Protein AF-A0A7K2X492-F1 (afdb_monomer_lite)

Structure (mmCIF, N/CA/C/O backbone):
data_AF-A0A7K2X492-F1
#
_entry.id   AF-A0A7K2X492-F1
#
loop_
_atom_site.group_PDB
_atom_site.id
_atom_site.type_symbol
_atom_site.label_atom_id
_atom_site.label_alt_id
_atom_site.label_comp_id
_atom_site.label_asym_id
_atom_site.label_entity_id
_atom_site.label_seq_id
_atom_site.pdbx_PDB_ins_code
_atom_site.Cartn_x
_atom_site.Cartn_y
_atom_site.Cartn_z
_atom_site.occupancy
_atom_site.B_iso_or_equiv
_atom_site.auth_seq_id
_atom_site.auth_comp_id
_atom_site.auth_asym_id
_atom_site.auth_atom_id
_atom_site.pdbx_PDB_model_num
ATOM 1 N N . PRO A 1 1 ? 5.515 -11.497 -2.476 1.00 74.94 1 PRO A N 1
ATOM 2 C CA . PRO A 1 1 ? 5.124 -11.432 -3.911 1.00 74.94 1 PRO A CA 1
ATOM 3 C C . PRO A 1 1 ? 5.851 -10.260 -4.588 1.00 74.94 1 PRO A C 1
ATOM 5 O O . PRO A 1 1 ? 6.199 -9.315 -3.887 1.00 74.94 1 PRO A O 1
ATOM 8 N N . ALA A 1 2 ? 6.079 -10.292 -5.908 1.00 86.00 2 ALA A N 1
ATOM 9 C CA . ALA A 1 2 ? 6.622 -9.131 -6.623 1.00 86.00 2 ALA A CA 1
ATOM 10 C C . ALA A 1 2 ? 5.667 -7.926 -6.519 1.00 86.00 2 ALA A C 1
ATOM 12 O O . ALA A 1 2 ? 4.449 -8.114 -6.538 1.00 86.00 2 ALA A O 1
ATOM 13 N N . GLY A 1 3 ? 6.211 -6.708 -6.438 1.00 89.44 3 GLY A N 1
ATOM 14 C CA . GLY A 1 3 ? 5.438 -5.474 -6.219 1.00 89.44 3 GLY A CA 1
ATOM 15 C C . GLY A 1 3 ? 5.421 -4.985 -4.766 1.00 89.44 3 GLY A C 1
ATOM 16 O O . GLY A 1 3 ? 4.680 -4.066 -4.449 1.00 89.44 3 GLY A O 1
ATOM 17 N N . VAL A 1 4 ? 6.224 -5.574 -3.880 1.00 93.06 4 VAL A N 1
ATOM 18 C CA . VAL A 1 4 ? 6.455 -5.074 -2.517 1.00 93.06 4 VAL A CA 1
ATOM 19 C C . VAL A 1 4 ? 7.766 -4.298 -2.523 1.00 93.06 4 VAL A C 1
ATOM 21 O O . VAL A 1 4 ? 8.779 -4.846 -2.948 1.00 93.06 4 VAL A O 1
ATOM 24 N N . LEU A 1 5 ? 7.738 -3.037 -2.098 1.00 93.06 5 LEU A N 1
ATOM 25 C CA . LEU A 1 5 ? 8.900 -2.149 -2.084 1.00 93.06 5 LEU A CA 1
ATOM 26 C C . LEU A 1 5 ? 8.998 -1.432 -0.740 1.00 93.06 5 LEU A C 1
ATOM 28 O O . LEU A 1 5 ? 7.993 -1.045 -0.152 1.00 93.06 5 LEU A O 1
ATOM 32 N N . THR A 1 6 ? 10.208 -1.163 -0.282 1.00 93.44 6 THR A N 1
ATOM 33 C CA . THR A 1 6 ? 10.461 -0.105 0.700 1.00 93.44 6 THR A CA 1
ATOM 34 C C . THR A 1 6 ? 10.440 1.266 0.020 1.00 93.44 6 THR A C 1
ATOM 36 O O . THR A 1 6 ? 10.553 1.387 -1.205 1.00 93.44 6 THR A O 1
ATOM 39 N N . THR A 1 7 ? 10.354 2.341 0.807 1.00 93.00 7 THR A N 1
ATOM 40 C CA . THR A 1 7 ? 10.438 3.712 0.259 1.00 93.00 7 THR A CA 1
ATOM 41 C C . THR A 1 7 ? 11.749 3.954 -0.503 1.00 93.00 7 THR A C 1
ATOM 43 O O . THR A 1 7 ? 11.733 4.571 -1.567 1.00 93.00 7 THR A O 1
ATOM 46 N N . GLY A 1 8 ? 12.876 3.435 -0.005 1.00 91.94 8 GLY A N 1
ATOM 47 C CA . GLY A 1 8 ? 14.178 3.582 -0.662 1.00 91.94 8 GLY A CA 1
ATOM 48 C C . GLY A 1 8 ? 14.310 2.757 -1.947 1.00 91.94 8 GLY A C 1
ATOM 49 O O . GLY A 1 8 ? 14.921 3.209 -2.913 1.00 91.94 8 GLY A O 1
ATOM 50 N N . GLU A 1 9 ? 13.724 1.559 -2.005 1.00 92.12 9 GLU A N 1
ATOM 51 C CA . GLU A 1 9 ? 13.647 0.781 -3.251 1.00 92.12 9 GLU A CA 1
ATOM 52 C C . GLU A 1 9 ? 12.786 1.483 -4.292 1.00 92.12 9 GLU A C 1
ATOM 54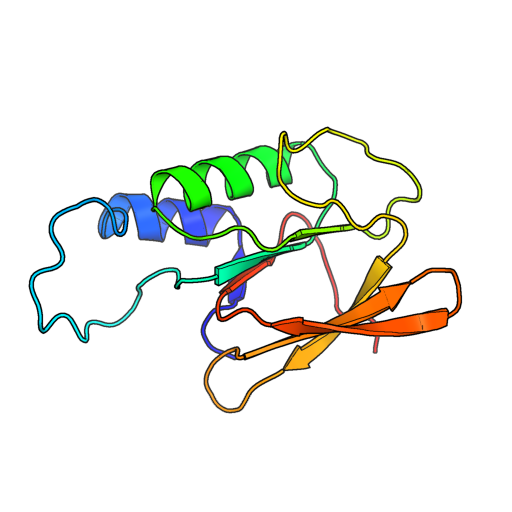 O O . GLU A 1 9 ? 13.238 1.656 -5.418 1.00 92.12 9 GLU A O 1
ATOM 59 N N . LEU A 1 10 ? 11.611 1.986 -3.900 1.00 93.12 10 LEU A N 1
ATOM 60 C CA . LEU A 1 10 ? 10.760 2.793 -4.771 1.00 93.12 10 LEU A CA 1
ATOM 61 C C . LEU A 1 10 ? 11.536 3.964 -5.391 1.00 93.12 10 LEU A C 1
ATOM 63 O O . LEU A 1 10 ? 11.473 4.168 -6.602 1.00 93.12 10 LEU A O 1
ATOM 67 N N . GLN A 1 11 ? 12.252 4.736 -4.571 1.00 92.56 11 GLN A N 1
ATOM 68 C CA . GLN A 1 11 ? 13.028 5.884 -5.042 1.00 92.56 11 GLN A CA 1
ATOM 69 C C . GLN A 1 11 ? 14.115 5.455 -6.027 1.00 92.56 11 GLN A C 1
ATOM 71 O O . GLN A 1 11 ? 14.140 5.966 -7.144 1.00 92.56 11 GLN A O 1
ATOM 76 N N . ARG A 1 12 ? 14.922 4.443 -5.681 1.00 91.31 12 ARG A N 1
ATOM 77 C CA . ARG A 1 12 ? 15.966 3.911 -6.573 1.00 91.31 12 ARG A CA 1
ATOM 78 C C . ARG A 1 12 ? 15.400 3.393 -7.896 1.00 91.31 12 ARG A C 1
ATOM 80 O O . ARG A 1 12 ? 16.007 3.617 -8.941 1.00 91.31 12 ARG A O 1
ATOM 87 N N . THR A 1 13 ? 14.253 2.715 -7.878 1.00 87.81 13 THR A N 1
ATOM 88 C CA . THR A 1 13 ? 13.589 2.228 -9.096 1.00 87.81 13 THR A CA 1
ATOM 89 C C . THR A 1 13 ? 13.124 3.395 -9.969 1.00 87.81 13 THR A C 1
ATOM 91 O O . THR A 1 13 ? 13.404 3.407 -11.165 1.00 87.81 13 THR A O 1
ATOM 94 N N . VAL A 1 14 ? 12.465 4.407 -9.394 1.00 87.12 14 VAL A N 1
ATOM 95 C CA . VAL A 1 14 ? 11.986 5.581 -10.151 1.00 87.12 14 VAL A CA 1
ATOM 96 C C . VAL A 1 14 ? 13.141 6.424 -10.689 1.00 87.12 14 VAL A C 1
ATOM 98 O O . VAL A 1 14 ? 13.061 6.909 -11.813 1.00 87.12 14 VAL A O 1
ATOM 101 N N . GLU A 1 15 ? 14.221 6.583 -9.929 1.00 86.69 15 GLU A N 1
ATOM 102 C CA . GLU A 1 15 ? 15.425 7.292 -10.374 1.00 86.69 15 GLU A CA 1
ATOM 103 C C . GLU A 1 15 ? 16.098 6.592 -11.559 1.00 86.69 15 GLU A C 1
ATOM 105 O O . GLU A 1 15 ? 16.516 7.253 -12.507 1.00 86.69 15 GLU A O 1
ATOM 110 N N . ARG A 1 16 ? 16.182 5.255 -11.532 1.00 83.06 16 ARG A N 1
ATOM 111 C CA . ARG A 1 16 ? 16.848 4.470 -12.584 1.00 83.06 16 ARG A CA 1
ATOM 112 C C . ARG A 1 16 ? 16.015 4.313 -13.848 1.00 83.06 16 ARG A C 1
ATOM 114 O O . ARG A 1 16 ? 16.561 4.381 -14.944 1.00 83.06 16 ARG A O 1
ATOM 121 N N . PHE A 1 17 ? 14.717 4.065 -13.703 1.00 75.38 17 PHE A N 1
ATOM 122 C CA . PHE A 1 17 ? 13.853 3.663 -14.819 1.00 75.38 17 PHE A CA 1
ATOM 123 C C . PHE A 1 17 ? 12.829 4.732 -15.214 1.00 75.38 17 PHE A C 1
ATOM 125 O O . PHE A 1 17 ? 12.128 4.586 -16.215 1.00 75.38 17 PHE A O 1
ATOM 132 N N . GLY A 1 18 ? 12.758 5.827 -14.458 1.00 69.12 18 GLY A N 1
ATOM 133 C CA . GLY A 1 18 ? 11.789 6.889 -14.661 1.00 69.12 18 GLY A CA 1
ATOM 134 C C . GLY A 1 18 ? 10.376 6.521 -14.205 1.00 69.12 18 GLY A C 1
ATOM 135 O O . GLY A 1 18 ? 10.072 5.429 -13.723 1.00 69.12 18 GLY A O 1
ATOM 136 N N . GLY A 1 19 ? 9.478 7.492 -14.353 1.00 63.22 19 GLY A N 1
ATOM 137 C CA . GLY A 1 19 ? 8.046 7.304 -14.157 1.00 63.22 19 GLY A CA 1
ATOM 138 C C . GLY A 1 19 ? 7.333 6.840 -15.422 1.00 63.22 19 GLY A C 1
ATOM 139 O O . GLY A 1 19 ? 7.813 7.032 -16.535 1.00 63.22 19 GLY A O 1
ATOM 140 N N . ARG A 1 20 ? 6.087 6.387 -15.273 1.00 62.12 20 ARG A N 1
ATOM 141 C CA . ARG A 1 20 ? 5.151 6.108 -16.376 1.00 62.12 20 ARG A CA 1
ATOM 142 C C . ARG A 1 20 ? 4.914 7.321 -17.297 1.00 62.12 20 ARG A C 1
ATOM 144 O O . ARG A 1 20 ? 4.439 7.159 -18.416 1.00 62.12 20 ARG A O 1
ATOM 151 N N . LYS A 1 21 ? 5.228 8.536 -16.824 1.00 51.91 21 LYS A N 1
ATOM 152 C CA . LYS A 1 21 ? 5.166 9.793 -17.590 1.00 51.91 21 LYS A CA 1
ATOM 153 C C . LYS A 1 21 ? 6.353 10.004 -18.545 1.00 51.91 21 LYS A C 1
ATOM 155 O O . LYS A 1 21 ? 6.260 10.862 -19.417 1.00 51.91 21 LYS A O 1
ATOM 160 N N . GLY A 1 22 ? 7.437 9.234 -18.428 1.00 45.75 22 GLY A N 1
ATOM 161 C CA . GLY A 1 22 ? 8.499 9.181 -19.434 1.00 45.75 22 GLY A CA 1
ATOM 162 C C . GLY A 1 22 ? 8.141 8.141 -20.492 1.00 45.75 22 GLY A C 1
ATOM 163 O O . GLY A 1 22 ? 7.986 6.978 -20.147 1.00 45.75 22 GLY A O 1
ATOM 164 N N . ARG A 1 23 ? 7.944 8.573 -21.748 1.00 44.34 23 ARG A N 1
ATOM 165 C CA . ARG A 1 23 ? 7.634 7.775 -22.959 1.00 44.34 23 ARG 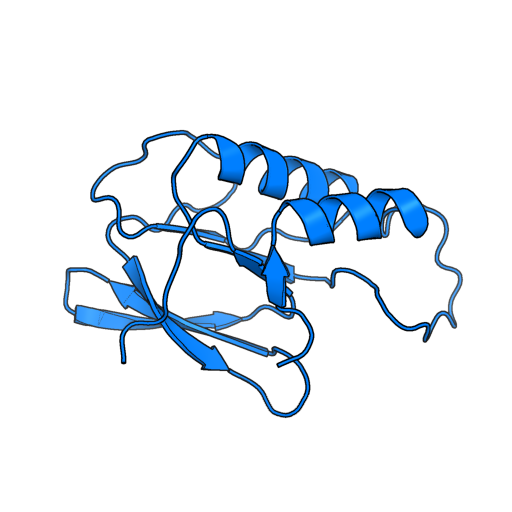A CA 1
ATOM 166 C C . ARG A 1 23 ? 7.836 6.250 -22.815 1.00 44.34 23 ARG A C 1
ATOM 168 O O . ARG A 1 23 ? 8.841 5.710 -23.263 1.00 44.34 23 ARG A O 1
ATOM 175 N N . ALA A 1 24 ? 6.839 5.539 -22.293 1.00 47.03 24 ALA A N 1
ATOM 176 C CA . ALA A 1 24 ? 6.732 4.101 -22.500 1.00 47.03 24 ALA A CA 1
ATOM 177 C C . ALA A 1 24 ? 5.975 3.896 -23.817 1.00 47.03 24 ALA A C 1
ATOM 179 O O . ALA A 1 24 ? 4.747 3.973 -23.861 1.00 47.03 24 ALA A O 1
ATOM 180 N N . GLY A 1 25 ? 6.718 3.709 -24.910 1.00 44.00 25 GLY A N 1
ATOM 181 C CA . GLY A 1 25 ? 6.140 3.227 -26.163 1.00 44.00 25 GLY A CA 1
ATOM 182 C C . GLY A 1 25 ? 5.465 1.860 -25.959 1.00 44.00 25 GLY A C 1
ATOM 183 O O . GLY A 1 25 ? 5.838 1.124 -25.036 1.00 44.00 25 GLY A O 1
ATOM 184 N N . PRO A 1 26 ? 4.468 1.504 -26.786 1.00 39.31 26 PRO A N 1
ATOM 185 C CA . PRO A 1 26 ? 3.802 0.208 -26.696 1.00 39.31 26 PRO A CA 1
ATOM 186 C C . PRO A 1 26 ? 4.842 -0.907 -26.884 1.00 39.31 26 PRO A C 1
ATOM 188 O O . PRO A 1 26 ? 5.499 -0.964 -27.917 1.00 39.31 26 PRO A O 1
ATOM 191 N N . GLY A 1 27 ? 5.032 -1.757 -25.867 1.00 44.91 27 GLY A N 1
ATOM 192 C CA . GLY A 1 27 ? 5.935 -2.917 -25.945 1.00 44.91 27 GLY A CA 1
ATOM 193 C C . GLY A 1 27 ? 6.962 -3.081 -24.820 1.00 44.91 27 GLY A C 1
ATOM 194 O O . GLY A 1 27 ? 7.662 -4.087 -24.810 1.00 44.91 27 GLY A O 1
ATOM 195 N N . HIS A 1 28 ? 7.057 -2.167 -23.846 1.00 43.09 28 HIS A N 1
ATOM 196 C CA . HIS A 1 28 ? 7.964 -2.369 -22.705 1.00 43.09 28 HIS A CA 1
ATOM 197 C C . HIS A 1 28 ? 7.397 -3.384 -21.699 1.00 43.09 28 HIS A C 1
ATOM 199 O O . HIS A 1 28 ? 6.665 -3.038 -20.772 1.00 43.09 28 HIS A O 1
ATOM 205 N N . VAL A 1 29 ? 7.773 -4.650 -21.888 1.00 42.47 29 VAL A N 1
ATOM 206 C CA . VAL A 1 29 ? 7.716 -5.721 -20.883 1.00 42.47 29 VAL A CA 1
ATOM 207 C C . VAL A 1 29 ? 9.144 -5.923 -20.368 1.00 42.47 29 VAL A C 1
ATOM 209 O O . VAL A 1 29 ? 9.815 -6.894 -20.695 1.00 42.47 29 VAL A O 1
ATOM 212 N N . GLY A 1 30 ? 9.649 -4.928 -19.639 1.00 40.91 30 GLY A N 1
ATOM 213 C CA . GLY A 1 30 ? 10.915 -5.017 -18.910 1.00 40.91 30 GLY A CA 1
ATOM 214 C C . GLY A 1 30 ? 10.663 -5.312 -17.428 1.00 40.91 30 GLY A C 1
ATOM 215 O O . GLY A 1 30 ? 9.577 -4.993 -16.926 1.00 40.91 30 GLY A O 1
ATOM 216 N N . PRO A 1 31 ? 11.626 -5.915 -16.712 1.00 44.75 31 PRO A N 1
ATOM 217 C CA . PRO A 1 31 ? 11.527 -6.068 -15.270 1.00 44.75 31 PRO A CA 1
ATOM 218 C C . PRO A 1 31 ? 11.564 -4.675 -14.614 1.00 44.75 31 PRO A C 1
ATOM 220 O O . PRO A 1 31 ? 12.340 -3.817 -15.016 1.00 44.75 31 PRO A O 1
ATOM 223 N N . GLU A 1 32 ? 10.713 -4.475 -13.604 1.00 55.84 32 GLU A N 1
ATOM 224 C CA . GLU A 1 32 ? 10.735 -3.345 -12.652 1.00 55.84 32 GLU A CA 1
ATOM 225 C C . GLU A 1 32 ? 10.064 -2.018 -13.055 1.00 55.84 32 GLU A C 1
ATOM 227 O O . GLU A 1 32 ? 10.571 -0.929 -12.797 1.00 55.84 32 GLU A O 1
ATOM 232 N N . TYR A 1 33 ? 8.820 -2.079 -13.540 1.00 68.44 33 TYR A N 1
ATOM 233 C CA . TYR A 1 33 ? 7.895 -0.964 -13.299 1.00 68.44 33 TYR A CA 1
ATOM 234 C C . TYR A 1 33 ? 7.314 -1.062 -11.887 1.00 68.44 33 TYR A C 1
ATOM 236 O O . TYR A 1 33 ? 6.760 -2.100 -11.520 1.00 68.44 33 TYR A O 1
ATOM 244 N N . VAL A 1 34 ? 7.374 0.049 -11.140 1.00 81.12 34 VAL A N 1
ATOM 245 C CA . VAL A 1 34 ? 6.796 0.207 -9.791 1.00 81.12 34 VAL A CA 1
ATOM 246 C C . VAL A 1 34 ? 5.376 -0.359 -9.715 1.00 81.12 34 VAL A C 1
ATOM 248 O O . VAL A 1 34 ? 5.056 -1.029 -8.745 1.00 81.12 34 VAL A O 1
ATOM 251 N N . GLY A 1 35 ? 4.561 -0.163 -10.756 1.00 86.88 35 GLY A N 1
ATOM 252 C CA . GLY A 1 35 ? 3.214 -0.716 -10.920 1.00 86.88 35 GLY A CA 1
ATOM 253 C C . GLY A 1 35 ? 2.268 0.312 -11.533 1.00 86.88 35 GLY A C 1
ATOM 254 O O . GLY A 1 35 ? 2.710 1.289 -12.144 1.00 86.88 35 GLY A O 1
ATOM 255 N N . ARG A 1 36 ? 0.958 0.086 -11.419 1.00 90.44 36 ARG A N 1
ATOM 256 C CA . ARG A 1 36 ? -0.081 1.041 -11.847 1.00 90.44 36 ARG A CA 1
ATOM 257 C C . ARG A 1 36 ? -0.848 1.625 -10.673 1.00 90.44 36 ARG A C 1
ATOM 259 O O . ARG A 1 36 ? -1.245 2.785 -10.747 1.00 90.44 36 ARG A O 1
ATOM 266 N N . 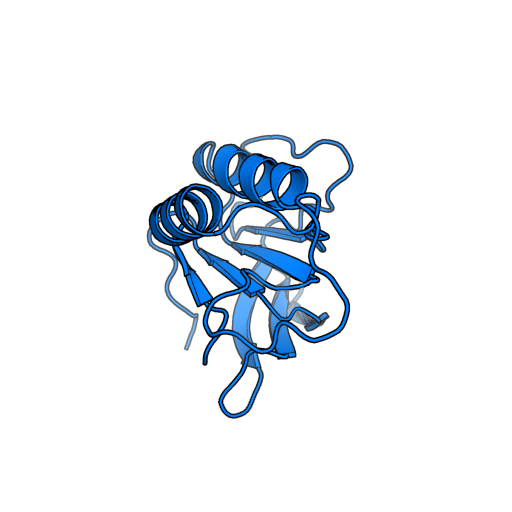ARG A 1 37 ? -1.048 0.828 -9.624 1.00 94.69 37 ARG A N 1
ATOM 267 C CA . ARG A 1 37 ? -1.872 1.165 -8.471 1.00 94.69 37 ARG A CA 1
ATOM 268 C C . ARG A 1 37 ? -1.191 0.679 -7.203 1.00 94.69 37 ARG A C 1
ATOM 270 O O . ARG A 1 37 ? -1.004 -0.521 -7.025 1.00 94.69 37 ARG A O 1
ATOM 277 N N . ALA A 1 38 ? -0.863 1.613 -6.324 1.00 96.44 38 ALA A N 1
ATOM 278 C CA . ALA A 1 38 ? -0.099 1.380 -5.116 1.00 96.44 38 ALA A CA 1
ATOM 279 C C . ALA A 1 38 ? -0.917 1.645 -3.854 1.00 96.44 38 ALA A C 1
ATOM 281 O O . ALA A 1 38 ? -1.742 2.559 -3.812 1.00 96.44 38 ALA A O 1
ATOM 282 N N . VAL A 1 39 ? -0.627 0.883 -2.806 1.00 97.38 39 VAL A N 1
ATOM 283 C CA . VAL A 1 39 ? -0.977 1.232 -1.426 1.00 97.38 39 VAL A CA 1
ATOM 284 C C . VAL A 1 39 ? 0.310 1.521 -0.663 1.00 97.38 39 VAL A C 1
ATOM 286 O O . VAL A 1 39 ? 1.310 0.834 -0.857 1.00 97.38 39 VAL A O 1
ATOM 289 N N . VAL A 1 40 ? 0.297 2.541 0.187 1.00 96.06 40 VAL A N 1
ATOM 290 C CA . VAL A 1 40 ? 1.409 2.838 1.100 1.00 96.06 40 VAL A CA 1
ATOM 291 C C . VAL A 1 40 ? 1.020 2.381 2.501 1.00 96.06 40 VAL A C 1
ATOM 293 O O . VAL A 1 40 ? -0.093 2.664 2.937 1.00 96.06 40 VAL A O 1
ATOM 296 N N . VAL A 1 4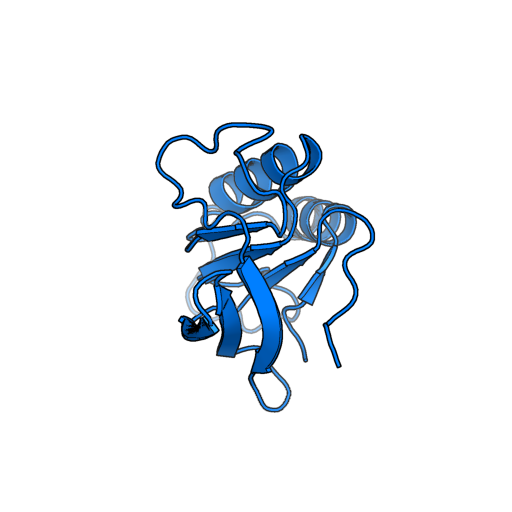1 ? 1.908 1.674 3.193 1.00 95.06 41 VAL A N 1
ATOM 297 C CA . VAL A 1 41 ? 1.695 1.182 4.560 1.00 95.06 41 VAL A CA 1
ATOM 298 C C . VAL A 1 41 ? 2.650 1.911 5.499 1.00 95.06 41 VAL A C 1
ATOM 300 O O . VAL A 1 41 ? 3.862 1.848 5.310 1.00 95.06 41 VAL A O 1
ATOM 303 N N . GLY A 1 42 ? 2.081 2.601 6.483 1.00 89.69 42 GLY A N 1
ATOM 304 C CA . GLY A 1 42 ? 2.754 3.474 7.443 1.00 89.69 42 GLY A CA 1
ATOM 305 C C . GLY A 1 42 ? 2.147 4.881 7.449 1.00 89.69 42 GLY A C 1
ATOM 306 O O . GLY A 1 42 ? 1.600 5.355 6.451 1.00 89.69 42 GLY A O 1
ATOM 307 N N . GLY A 1 43 ? 2.169 5.528 8.614 1.00 77.25 43 GLY A N 1
ATOM 308 C CA . GLY A 1 43 ? 1.505 6.819 8.864 1.00 77.25 43 GLY A CA 1
ATOM 309 C C . GLY A 1 43 ? 2.466 7.977 9.132 1.00 77.25 43 GLY A C 1
ATOM 310 O O . GLY A 1 43 ? 2.040 9.122 9.277 1.00 77.25 43 GLY A O 1
ATOM 311 N N . GLU A 1 44 ? 3.758 7.686 9.201 1.00 83.69 44 GLU A N 1
ATOM 312 C CA . GLU A 1 44 ? 4.842 8.590 9.548 1.00 83.69 44 GLU A CA 1
ATOM 313 C C . GLU A 1 44 ? 5.158 9.571 8.403 1.00 83.69 44 GLU A C 1
ATOM 315 O O . GLU A 1 44 ? 4.804 9.330 7.243 1.00 83.69 44 GLU A O 1
ATOM 320 N N . PRO A 1 45 ? 5.900 10.667 8.661 1.00 84.56 45 PRO A N 1
ATOM 321 C CA . PRO A 1 45 ? 6.273 11.631 7.622 1.00 84.56 45 PRO A CA 1
ATOM 322 C C . PRO A 1 45 ? 6.965 11.019 6.391 1.00 84.56 45 PRO A C 1
ATOM 324 O O . PRO A 1 45 ? 6.840 11.556 5.287 1.00 84.56 45 PRO A O 1
ATOM 327 N N . VAL A 1 46 ? 7.657 9.884 6.549 1.00 85.56 46 VAL A N 1
ATOM 328 C CA . VAL A 1 46 ? 8.302 9.152 5.445 1.00 85.56 46 VAL A CA 1
ATOM 329 C C . VAL A 1 46 ? 7.296 8.630 4.411 1.00 85.56 46 VAL A C 1
ATOM 331 O O . VAL A 1 46 ? 7.591 8.664 3.213 1.00 85.56 46 VAL A O 1
ATOM 334 N N . ALA A 1 47 ? 6.072 8.274 4.816 1.00 90.31 47 ALA A N 1
ATOM 335 C CA . ALA A 1 47 ? 5.014 7.856 3.897 1.00 90.31 47 ALA A CA 1
ATOM 336 C C . ALA A 1 47 ? 4.678 8.957 2.880 1.00 90.31 47 ALA A C 1
ATOM 338 O O . ALA A 1 47 ? 4.367 8.676 1.720 1.00 90.31 47 ALA A O 1
ATOM 339 N N . ARG A 1 48 ? 4.829 10.236 3.257 1.00 91.44 48 ARG A N 1
ATOM 340 C CA . ARG A 1 48 ? 4.609 11.364 2.339 1.00 91.44 48 ARG A CA 1
ATOM 341 C C . ARG A 1 48 ? 5.625 11.361 1.196 1.00 91.44 48 ARG A C 1
ATOM 343 O O . ARG A 1 48 ? 5.271 11.690 0.065 1.00 91.44 48 ARG A O 1
ATOM 350 N N . SER A 1 49 ? 6.872 10.976 1.469 1.00 92.06 49 SER A N 1
ATOM 351 C CA . SER A 1 49 ? 7.900 10.836 0.434 1.00 92.06 49 SER A CA 1
ATOM 352 C C . SER A 1 49 ? 7.547 9.722 -0.548 1.00 92.06 49 SER A C 1
ATOM 354 O O . SER A 1 49 ? 7.594 9.962 -1.752 1.00 92.06 49 SER A O 1
ATOM 356 N N . ALA A 1 50 ? 7.094 8.563 -0.060 1.00 94.00 50 ALA A N 1
ATOM 357 C CA . ALA A 1 50 ? 6.627 7.474 -0.918 1.00 94.00 50 ALA A CA 1
ATOM 358 C C . ALA A 1 50 ? 5.452 7.903 -1.816 1.00 94.00 50 ALA A C 1
ATOM 360 O O . ALA A 1 50 ? 5.494 7.697 -3.030 1.00 94.00 50 ALA A O 1
ATOM 361 N N . VAL A 1 51 ? 4.439 8.573 -1.251 1.00 94.69 51 VAL A N 1
ATOM 362 C CA . VAL A 1 51 ? 3.283 9.084 -2.011 1.00 94.69 51 VAL A CA 1
ATOM 363 C C . VAL A 1 51 ? 3.719 10.050 -3.114 1.00 94.69 51 VAL A C 1
ATOM 365 O O . VAL A 1 51 ? 3.283 9.907 -4.259 1.00 94.69 51 VAL A O 1
ATOM 368 N N . ARG A 1 52 ? 4.605 11.009 -2.812 1.00 93.44 52 ARG A N 1
ATOM 369 C CA . ARG A 1 52 ? 5.121 11.948 -3.822 1.00 93.44 52 ARG A CA 1
ATOM 370 C C . ARG A 1 52 ? 5.876 11.227 -4.934 1.00 93.44 52 ARG A C 1
ATOM 372 O O . ARG A 1 52 ? 5.637 11.519 -6.103 1.00 93.44 52 ARG A O 1
ATOM 379 N N . THR A 1 53 ? 6.741 10.275 -4.589 1.00 93.12 53 THR A N 1
ATOM 380 C CA . THR A 1 53 ? 7.508 9.503 -5.574 1.00 93.12 53 THR A CA 1
ATOM 381 C C . THR A 1 53 ? 6.588 8.681 -6.482 1.00 93.12 53 THR A C 1
ATOM 383 O O . THR A 1 53 ? 6.744 8.725 -7.701 1.00 93.12 53 THR A O 1
ATOM 386 N N . LEU A 1 54 ? 5.565 8.017 -5.932 1.00 93.56 54 LEU A N 1
ATOM 387 C CA . LEU A 1 54 ? 4.555 7.287 -6.711 1.00 93.56 54 LEU A CA 1
ATOM 388 C C . LEU A 1 54 ? 3.792 8.205 -7.677 1.00 93.56 54 LEU A C 1
ATOM 390 O O . LEU A 1 54 ? 3.651 7.891 -8.860 1.00 93.56 54 LEU A O 1
ATOM 394 N N . ARG A 1 55 ? 3.335 9.369 -7.201 1.00 91.88 55 ARG A N 1
ATOM 395 C CA . ARG A 1 55 ? 2.611 10.348 -8.029 1.00 91.88 55 ARG A CA 1
ATOM 396 C C . ARG A 1 55 ? 3.488 10.934 -9.134 1.00 91.88 55 ARG A C 1
ATOM 398 O O . ARG A 1 55 ? 3.028 11.046 -10.273 1.00 91.88 55 ARG A O 1
ATOM 405 N N . ALA A 1 56 ? 4.744 11.259 -8.830 1.00 89.44 56 ALA A N 1
ATOM 406 C CA . ALA A 1 56 ? 5.727 11.687 -9.825 1.00 89.44 56 ALA A CA 1
ATOM 407 C C . ALA A 1 56 ? 5.965 10.592 -10.878 1.00 89.44 56 ALA A C 1
ATOM 409 O O . ALA A 1 56 ? 6.040 10.880 -12.073 1.00 89.44 56 ALA A O 1
ATOM 410 N N . ALA A 1 57 ? 5.959 9.326 -10.449 1.00 87.69 57 ALA A N 1
ATOM 411 C CA . ALA A 1 57 ? 6.046 8.167 -11.324 1.00 87.69 57 ALA A CA 1
ATOM 412 C C . ALA A 1 57 ? 4.750 7.854 -12.102 1.00 87.69 57 ALA A C 1
ATOM 414 O O . ALA A 1 57 ? 4.738 6.933 -12.916 1.00 87.69 57 ALA A O 1
ATOM 415 N N . GLY A 1 58 ? 3.663 8.608 -11.905 1.00 88.44 58 GLY A N 1
ATOM 416 C CA . GLY A 1 58 ? 2.381 8.379 -12.579 1.00 88.44 58 GLY A CA 1
ATOM 417 C C . GLY A 1 58 ? 1.629 7.139 -12.087 1.00 88.44 58 GLY A C 1
ATOM 418 O O . GLY A 1 58 ? 0.814 6.594 -12.830 1.00 88.44 58 GLY A O 1
ATOM 419 N N . VAL A 1 59 ? 1.915 6.687 -10.866 1.00 91.88 59 VAL A N 1
ATOM 420 C CA . VAL A 1 59 ? 1.225 5.576 -10.203 1.00 91.88 59 VAL A CA 1
ATOM 421 C C . VAL A 1 59 ? 0.020 6.120 -9.432 1.00 91.88 59 VAL A C 1
ATOM 423 O O . VAL A 1 59 ? 0.107 7.145 -8.749 1.00 91.88 59 VAL A O 1
ATOM 426 N N . GLU A 1 60 ? -1.124 5.446 -9.546 1.00 93.62 60 GLU A N 1
ATOM 427 C CA . GLU A 1 60 ? -2.297 5.734 -8.722 1.00 93.62 60 GLU A CA 1
ATOM 428 C C . GLU A 1 60 ? -2.006 5.311 -7.281 1.00 93.62 60 GLU A C 1
ATOM 430 O O . GLU A 1 60 ? -1.671 4.157 -7.033 1.00 93.62 60 GLU A O 1
ATOM 435 N N . VAL A 1 61 ? -2.161 6.217 -6.317 1.00 96.06 61 VAL A N 1
ATOM 436 C CA . VAL A 1 61 ? -2.104 5.852 -4.897 1.00 96.06 61 VAL A CA 1
ATOM 437 C C . VAL A 1 61 ? -3.530 5.605 -4.424 1.00 96.06 61 VAL A C 1
ATOM 439 O O . VAL A 1 61 ? -4.302 6.552 -4.285 1.00 96.06 61 VAL A O 1
ATOM 442 N N . ALA A 1 62 ? -3.874 4.334 -4.227 1.00 97.06 62 ALA A N 1
ATOM 443 C CA . ALA A 1 62 ? -5.216 3.893 -3.859 1.00 97.06 62 ALA A CA 1
ATOM 444 C C . ALA A 1 62 ? -5.570 4.270 -2.416 1.00 97.06 62 ALA A C 1
ATOM 446 O O . ALA A 1 62 ? -6.701 4.667 -2.147 1.00 97.06 62 ALA A O 1
ATOM 447 N N . ALA A 1 63 ? -4.605 4.133 -1.504 1.00 96.75 63 ALA A N 1
ATOM 448 C CA . ALA A 1 63 ? -4.728 4.526 -0.108 1.00 96.75 63 ALA A CA 1
ATOM 449 C C . ALA A 1 63 ? -3.349 4.610 0.562 1.00 96.75 63 ALA A C 1
ATOM 451 O O . ALA A 1 63 ? -2.383 3.981 0.115 1.00 96.75 63 ALA A O 1
ATOM 452 N N . VAL A 1 64 ? -3.297 5.337 1.673 1.00 95.62 64 VAL A N 1
ATOM 453 C CA . VAL A 1 64 ? -2.318 5.134 2.740 1.00 95.62 64 VAL A CA 1
ATOM 454 C C . VAL A 1 64 ? -3.014 4.386 3.875 1.00 95.62 64 VAL A C 1
ATOM 456 O O . VAL A 1 64 ? -4.136 4.729 4.243 1.00 95.62 64 VAL A O 1
ATOM 459 N N . VAL A 1 65 ? -2.372 3.357 4.414 1.00 95.06 65 VAL A N 1
ATOM 460 C CA . VAL A 1 65 ? -2.880 2.525 5.509 1.00 95.06 65 VAL A CA 1
ATOM 461 C C . VAL A 1 65 ? -1.950 2.675 6.698 1.00 95.06 65 VAL A C 1
ATOM 463 O O . VAL A 1 65 ? -0.735 2.579 6.549 1.00 95.06 65 VAL A O 1
ATOM 466 N N . THR A 1 66 ? -2.503 2.913 7.879 1.00 92.62 66 THR A N 1
ATOM 467 C CA . THR A 1 66 ? -1.722 3.012 9.109 1.00 92.62 66 THR A CA 1
ATOM 468 C C . THR A 1 66 ? -2.495 2.457 10.293 1.00 92.62 66 THR A C 1
ATOM 470 O O . THR A 1 66 ? -3.708 2.637 10.419 1.00 92.62 66 THR A O 1
ATOM 473 N N . GLU A 1 67 ? -1.768 1.825 11.205 1.00 91.44 67 GLU A N 1
ATOM 474 C CA . GLU A 1 67 ? -2.296 1.360 12.485 1.00 91.44 67 GLU A CA 1
ATOM 475 C C . GLU A 1 67 ? -2.486 2.510 13.478 1.00 91.44 67 GLU A C 1
ATOM 477 O O . GLU A 1 67 ? -3.240 2.383 14.445 1.00 91.44 67 GLU A O 1
ATOM 482 N N . LEU A 1 68 ? -1.866 3.668 13.212 1.00 89.81 68 LEU A N 1
ATOM 483 C CA . LEU A 1 68 ? -2.026 4.849 14.044 1.00 89.81 68 LEU A CA 1
ATOM 484 C C . LEU A 1 68 ? -3.509 5.233 14.134 1.00 89.81 68 LEU A C 1
ATOM 486 O O . LEU A 1 68 ? -4.205 5.280 13.114 1.00 89.81 68 LEU A O 1
ATOM 490 N N . PRO A 1 69 ? -4.018 5.545 15.337 1.00 88.06 69 PRO A N 1
ATOM 491 C CA . PRO A 1 69 ? -5.436 5.819 15.538 1.00 88.06 69 PRO A CA 1
ATOM 492 C C . PRO A 1 69 ? -5.898 7.142 14.907 1.00 88.06 69 PRO A C 1
ATOM 494 O O . PRO A 1 69 ? -7.102 7.325 14.710 1.00 88.06 69 PRO A O 1
ATOM 497 N N . PHE A 1 70 ? -4.962 8.039 14.588 1.00 84.69 70 PHE A N 1
ATOM 498 C CA . PHE A 1 70 ? -5.171 9.350 13.978 1.00 84.69 70 PHE A CA 1
ATOM 499 C C . PHE A 1 70 ? -4.066 9.649 12.947 1.00 84.69 70 PHE A C 1
ATOM 501 O O . PHE A 1 70 ? -2.973 9.086 13.041 1.00 84.69 70 PHE A O 1
ATOM 508 N N . PRO A 1 71 ? -4.321 10.528 11.958 1.00 80.00 71 PRO A N 1
ATOM 509 C CA . PRO A 1 71 ? -3.297 10.962 11.011 1.00 80.00 71 PRO A CA 1
ATOM 510 C C . PRO A 1 71 ? -2.144 11.666 11.732 1.00 80.00 71 PRO A C 1
ATOM 512 O O . PRO A 1 71 ? -2.335 12.742 12.291 1.00 80.00 71 PRO A O 1
ATOM 515 N N . ALA A 1 72 ? -0.928 11.122 11.651 1.00 77.62 72 ALA A N 1
ATOM 516 C CA . ALA A 1 72 ? 0.273 11.888 11.997 1.00 77.62 72 ALA A CA 1
ATOM 517 C C . ALA A 1 72 ? 0.616 12.922 10.907 1.00 77.62 72 ALA A C 1
ATOM 519 O O . ALA A 1 72 ? 1.328 13.897 11.146 1.00 77.62 72 ALA A O 1
ATOM 520 N N . THR A 1 73 ? 0.104 12.722 9.688 1.00 82.38 73 THR A N 1
ATOM 521 C CA . THR A 1 73 ? 0.295 13.620 8.553 1.00 82.38 73 THR A CA 1
ATOM 522 C C . THR A 1 73 ? -0.844 13.482 7.538 1.00 82.38 73 THR A C 1
ATOM 524 O O . THR A 1 73 ? -1.495 12.441 7.463 1.00 82.38 73 THR A O 1
ATOM 527 N N . GLY A 1 74 ? -1.100 14.533 6.754 1.00 83.19 74 GLY A N 1
ATOM 528 C CA . GLY A 1 74 ? -2.060 14.505 5.643 1.00 83.19 74 GLY A CA 1
ATOM 529 C C . GLY A 1 74 ? -1.429 14.081 4.311 1.00 83.19 74 GLY A C 1
ATOM 530 O O . GLY A 1 74 ? -0.237 14.320 4.085 1.0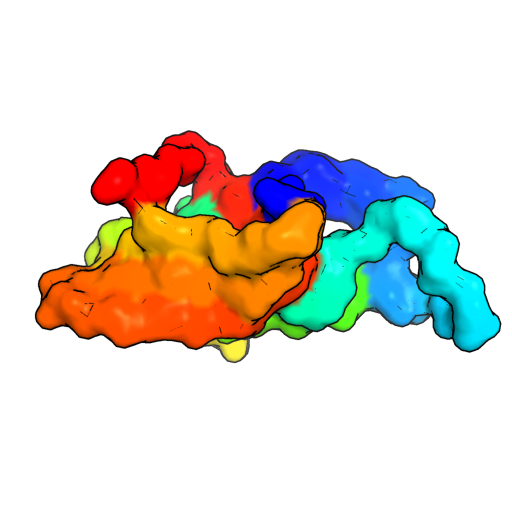0 83.19 74 GLY A O 1
ATOM 531 N N . PHE A 1 75 ? -2.253 13.512 3.421 1.00 86.81 75 PHE A N 1
ATOM 532 C CA . PHE A 1 75 ? -1.865 13.000 2.095 1.00 86.81 75 PHE A CA 1
ATOM 533 C C . PHE A 1 75 ? -2.684 13.604 0.938 1.00 86.81 75 PHE A C 1
ATOM 535 O O . PHE A 1 75 ? -2.965 12.932 -0.054 1.00 86.81 75 PHE A O 1
ATOM 542 N N . GLU A 1 76 ? -3.054 14.884 1.054 1.00 82.06 76 GLU A N 1
ATOM 543 C CA . GLU A 1 76 ? -3.881 15.599 0.068 1.00 82.06 76 GLU A CA 1
ATOM 544 C C . GLU A 1 76 ? -5.161 14.808 -0.279 1.00 82.06 76 GLU A C 1
ATOM 546 O O . GLU A 1 76 ? -5.952 14.507 0.610 1.00 82.06 76 GLU A O 1
ATOM 551 N N . ALA A 1 77 ? -5.360 14.457 -1.555 1.00 87.56 77 ALA A N 1
ATOM 552 C CA . ALA A 1 77 ? -6.517 13.720 -2.062 1.00 87.56 77 ALA A CA 1
ATOM 553 C C . ALA A 1 77 ? -6.381 12.184 -1.968 1.00 87.56 77 ALA A C 1
ATOM 555 O O . ALA A 1 77 ? -7.193 11.461 -2.547 1.00 87.56 77 ALA A O 1
ATOM 556 N N . VAL A 1 78 ? -5.339 11.658 -1.313 1.00 94.06 78 VAL A N 1
ATOM 557 C CA . VAL A 1 78 ? -5.173 10.209 -1.121 1.00 94.06 78 VAL A CA 1
ATOM 558 C C . VAL A 1 78 ? -5.961 9.761 0.115 1.00 94.06 78 VAL A C 1
ATOM 560 O O . VAL A 1 78 ? -5.742 10.314 1.194 1.00 94.06 78 VAL A O 1
ATOM 563 N N . PRO A 1 79 ? -6.835 8.741 -0.000 1.00 94.75 79 PRO A N 1
ATOM 564 C CA . PRO A 1 79 ? -7.523 8.170 1.153 1.00 94.75 79 PRO A CA 1
ATOM 565 C C . PRO A 1 79 ? -6.534 7.681 2.215 1.00 94.75 79 PRO A C 1
ATOM 567 O O . PRO A 1 79 ? -5.589 6.961 1.893 1.00 94.75 79 PRO A O 1
ATOM 570 N N . LEU A 1 80 ? -6.772 8.037 3.476 1.00 94.06 80 LEU A N 1
ATOM 571 C CA . LEU A 1 80 ? -5.999 7.557 4.619 1.00 94.06 80 LEU A CA 1
ATOM 572 C C . LEU A 1 80 ? -6.880 6.675 5.504 1.00 94.06 80 LEU A C 1
ATOM 574 O O . LEU A 1 80 ? -7.876 7.143 6.054 1.00 94.06 80 LEU A O 1
ATOM 578 N N . LEU A 1 81 ? -6.493 5.411 5.655 1.00 94.44 81 LEU A N 1
ATOM 579 C CA . LEU A 1 81 ? -7.152 4.439 6.519 1.00 94.44 81 LEU A CA 1
ATOM 580 C C . LEU A 1 81 ? -6.367 4.327 7.829 1.00 94.44 81 LEU A C 1
ATOM 58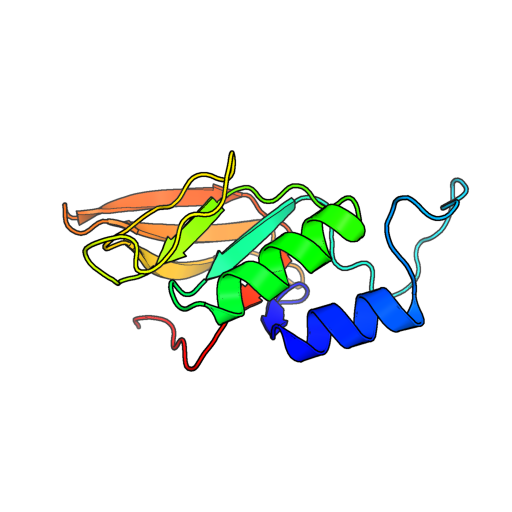2 O O . LEU A 1 81 ? -5.309 3.702 7.869 1.00 94.44 81 LEU A O 1
ATOM 586 N N . THR A 1 82 ? -6.866 4.973 8.883 1.00 93.56 82 THR A N 1
ATOM 587 C CA . THR A 1 82 ? -6.271 4.949 10.229 1.00 93.56 82 THR A CA 1
ATOM 588 C C . THR A 1 82 ? -6.797 3.781 11.055 1.00 93.56 82 THR A C 1
ATOM 590 O O . THR A 1 82 ? -7.894 3.273 10.809 1.00 93.56 82 THR A O 1
ATOM 593 N N . GLY A 1 83 ? -6.029 3.345 12.056 1.00 93.25 83 GLY A N 1
ATOM 594 C CA . GLY A 1 83 ? -6.349 2.169 12.866 1.00 93.25 83 GLY A CA 1
ATOM 595 C C . GLY A 1 83 ? -6.706 0.954 12.015 1.00 93.25 83 GLY A C 1
ATOM 596 O O . GLY A 1 83 ? -7.709 0.289 12.273 1.00 93.25 83 GLY A O 1
ATOM 597 N N . THR A 1 84 ? -5.962 0.754 10.934 1.00 94.19 84 THR A N 1
ATOM 598 C CA . THR A 1 84 ? -6.196 -0.308 9.965 1.00 94.19 84 THR A CA 1
ATOM 599 C C . THR A 1 84 ? -4.905 -1.093 9.811 1.00 94.19 84 THR A C 1
ATOM 601 O O . THR A 1 84 ? -3.879 -0.522 9.446 1.00 94.19 84 THR A O 1
ATOM 604 N N . VAL A 1 85 ? -4.969 -2.393 10.088 1.00 92.75 85 VAL A N 1
ATOM 605 C CA . VAL A 1 85 ? -3.840 -3.318 9.941 1.00 92.75 85 VAL A CA 1
ATOM 606 C C . VAL A 1 85 ? -3.902 -3.983 8.570 1.00 92.75 85 VAL A C 1
ATOM 608 O O . VAL A 1 85 ? -4.990 -4.243 8.047 1.00 92.75 85 VAL A O 1
ATOM 611 N N . VAL A 1 86 ? -2.744 -4.275 7.983 1.00 94.06 86 VAL A N 1
ATOM 612 C CA . VAL A 1 86 ? -2.641 -5.165 6.819 1.00 94.06 86 VAL A CA 1
ATOM 613 C C . VAL A 1 86 ? -2.455 -6.585 7.343 1.00 94.06 86 VAL A C 1
ATOM 615 O O . VAL A 1 86 ? -1.499 -6.849 8.064 1.00 94.06 86 VAL A O 1
ATOM 618 N N . THR A 1 87 ? -3.361 -7.489 6.980 1.00 94.00 87 THR A N 1
ATOM 619 C CA . THR A 1 87 ? -3.361 -8.878 7.468 1.00 94.00 87 THR A CA 1
ATOM 620 C C . THR A 1 87 ? -2.782 -9.853 6.451 1.00 94.00 87 THR A C 1
ATOM 622 O O . THR A 1 87 ? -2.308 -10.918 6.812 1.00 94.00 87 THR A O 1
ATOM 625 N N . GLU A 1 88 ? -2.831 -9.527 5.156 1.00 93.75 88 GLU A N 1
ATOM 626 C CA . GLU A 1 88 ? -2.318 -10.425 4.118 1.00 93.75 88 GLU A CA 1
ATOM 627 C C . GLU A 1 88 ? -1.913 -9.664 2.852 1.00 93.75 88 GLU A C 1
ATOM 629 O O . GLU A 1 88 ? -2.597 -8.735 2.411 1.00 93.75 88 GLU A O 1
ATOM 634 N N . LEU A 1 89 ? -0.821 -10.106 2.221 1.00 94.38 89 LEU A N 1
ATOM 635 C CA . LEU A 1 89 ? -0.456 -9.716 0.861 1.00 94.38 89 LEU A CA 1
ATOM 636 C C . LEU A 1 89 ? -1.040 -10.726 -0.131 1.00 94.38 89 LEU A C 1
ATOM 638 O O . LEU A 1 89 ? -0.637 -11.886 -0.153 1.00 94.38 89 LEU A O 1
ATOM 642 N N . LEU A 1 90 ? -1.934 -10.278 -1.008 1.00 95.62 90 LEU A N 1
ATOM 643 C CA . LEU A 1 90 ? -2.636 -11.154 -1.941 1.00 95.62 90 LEU A CA 1
ATOM 644 C C . LEU A 1 90 ? -1.891 -11.272 -3.274 1.00 95.62 90 LEU A C 1
ATOM 646 O O . LEU A 1 90 ? -1.444 -10.271 -3.840 1.00 95.62 90 LEU A O 1
ATOM 650 N N . GLY A 1 91 ? -1.852 -12.485 -3.827 1.00 92.25 91 GLY A N 1
ATOM 651 C CA . GLY A 1 91 ? -1.395 -12.761 -5.192 1.00 92.25 91 GLY A CA 1
ATOM 652 C C . GLY A 1 91 ? -0.446 -13.958 -5.295 1.00 92.25 91 GLY A C 1
ATOM 653 O O . GLY A 1 91 ? 0.190 -14.360 -4.325 1.00 92.25 91 GLY A O 1
ATOM 654 N N . ARG A 1 92 ? -0.333 -14.536 -6.498 1.00 89.56 92 ARG A N 1
ATOM 655 C CA . ARG A 1 92 ? 0.594 -15.643 -6.803 1.00 89.56 92 ARG A CA 1
ATOM 656 C C . ARG A 1 92 ? 1.693 -15.127 -7.722 1.00 89.56 92 ARG A C 1
ATOM 658 O O . ARG A 1 92 ? 1.429 -14.772 -8.866 1.00 89.56 92 ARG A O 1
ATOM 665 N N . GLY A 1 93 ? 2.915 -15.018 -7.208 1.00 86.00 93 GLY A N 1
ATOM 666 C CA . GLY A 1 93 ? 4.060 -14.458 -7.937 1.00 86.00 93 GLY A CA 1
ATOM 667 C C . GLY A 1 93 ? 4.071 -12.924 -8.013 1.00 86.00 93 GLY A C 1
ATOM 668 O O . GLY A 1 93 ? 5.107 -12.322 -7.744 1.00 86.00 93 GLY A O 1
ATOM 669 N N . ARG A 1 94 ? 2.928 -12.274 -8.273 1.00 88.31 94 ARG A N 1
ATOM 670 C CA . ARG A 1 94 ? 2.778 -10.805 -8.290 1.00 88.31 94 ARG A CA 1
ATOM 671 C C . ARG A 1 94 ? 1.640 -10.345 -7.383 1.00 88.31 94 ARG A C 1
ATOM 673 O O . ARG A 1 94 ? 0.634 -11.039 -7.272 1.00 88.31 94 ARG A O 1
ATOM 680 N N . LEU A 1 95 ? 1.816 -9.190 -6.744 1.00 93.50 95 LEU A N 1
ATOM 681 C CA . LEU A 1 95 ? 0.814 -8.577 -5.879 1.00 93.50 95 LEU A CA 1
ATOM 682 C C . LEU A 1 95 ? -0.451 -8.233 -6.679 1.00 93.50 95 LEU A C 1
ATOM 684 O O . LEU A 1 95 ? -0.377 -7.686 -7.781 1.00 93.50 95 LEU A O 1
ATOM 688 N N . THR A 1 96 ? -1.605 -8.564 -6.110 1.00 95.56 96 THR A N 1
ATOM 689 C CA . THR A 1 96 ? -2.931 -8.216 -6.646 1.00 95.56 96 THR A CA 1
ATOM 690 C C . THR A 1 96 ? -3.786 -7.426 -5.655 1.00 95.56 96 THR A C 1
ATOM 692 O O . THR A 1 96 ? -4.831 -6.880 -6.023 1.00 95.56 96 THR A O 1
ATOM 695 N N . GLY A 1 97 ? -3.356 -7.353 -4.396 1.00 96.31 97 GLY A N 1
ATOM 696 C CA . GLY A 1 97 ? -3.990 -6.531 -3.381 1.00 96.31 97 GLY A CA 1
ATOM 697 C C . GLY A 1 97 ? -3.480 -6.815 -1.979 1.00 96.31 97 GLY A C 1
ATOM 698 O O . GLY A 1 97 ? -2.566 -7.613 -1.780 1.00 96.31 97 GLY A O 1
ATOM 699 N N . LEU A 1 98 ? -4.123 -6.165 -1.020 1.00 95.69 98 LEU A N 1
ATOM 700 C CA . LEU A 1 98 ? -3.886 -6.303 0.409 1.00 95.69 98 LEU A CA 1
ATOM 701 C C . LEU A 1 98 ? -5.212 -6.625 1.087 1.00 95.69 98 LEU A C 1
ATOM 703 O O . LEU A 1 98 ? -6.207 -5.948 0.813 1.00 95.69 98 LEU A O 1
ATOM 707 N N . ALA A 1 99 ? -5.224 -7.614 1.972 1.00 96.88 99 ALA A N 1
ATOM 708 C CA . ALA A 1 99 ? -6.290 -7.742 2.952 1.00 96.88 99 ALA A CA 1
ATOM 709 C C . ALA A 1 99 ? -5.990 -6.798 4.120 1.00 96.88 99 ALA A C 1
ATOM 711 O O . ALA A 1 99 ? -4.858 -6.735 4.606 1.00 96.88 99 ALA A O 1
ATOM 712 N N . VAL A 1 100 ? -6.997 -6.039 4.538 1.00 96.56 100 VAL A N 1
ATOM 713 C CA . VAL A 1 100 ? -6.893 -5.093 5.648 1.00 96.56 100 VAL A CA 1
ATOM 714 C C . VAL A 1 100 ? -8.039 -5.279 6.624 1.00 96.56 100 VAL A C 1
ATOM 716 O O . VAL A 1 100 ? -9.147 -5.645 6.226 1.00 96.56 100 VAL A O 1
ATOM 719 N N . ARG A 1 101 ? -7.787 -4.979 7.896 1.00 96.44 101 ARG A N 1
ATOM 720 C CA . ARG A 1 101 ? -8.779 -5.048 8.968 1.00 96.44 101 ARG A CA 1
ATOM 721 C C . ARG A 1 101 ? -8.776 -3.751 9.767 1.00 96.44 101 ARG A C 1
ATOM 723 O O . ARG A 1 101 ? -7.735 -3.321 10.257 1.00 96.44 101 ARG A O 1
ATOM 730 N N . GLY A 1 102 ? -9.940 -3.119 9.871 1.00 94.62 102 GLY A N 1
ATOM 731 C CA . GLY A 1 102 ? -10.127 -1.926 10.692 1.00 94.62 102 GLY A CA 1
ATOM 732 C C . GLY A 1 102 ? -10.243 -2.260 12.182 1.00 94.62 102 GLY A C 1
ATOM 733 O O . GLY A 1 102 ? -10.537 -3.396 12.559 1.00 94.62 102 GLY A O 1
ATOM 734 N N . ARG A 1 103 ? -10.083 -1.247 13.042 1.00 90.62 103 ARG A N 1
ATOM 735 C CA . ARG A 1 103 ? -10.333 -1.335 14.499 1.00 90.62 103 ARG A CA 1
ATOM 736 C C . ARG A 1 103 ? -11.735 -1.825 14.868 1.00 90.62 103 ARG A C 1
ATOM 738 O O . ARG A 1 103 ? -11.920 -2.373 15.946 1.00 90.62 103 ARG A O 1
ATOM 745 N N . ASP A 1 104 ? -12.712 -1.623 13.992 1.00 89.94 104 ASP A N 1
ATOM 746 C CA . ASP A 1 104 ? -14.081 -2.121 14.153 1.00 89.94 104 ASP A CA 1
ATOM 747 C C . ASP A 1 104 ? -14.232 -3.617 13.810 1.00 89.94 104 ASP A C 1
ATOM 749 O O . ASP A 1 104 ? -15.338 -4.151 13.833 1.00 89.94 104 ASP A O 1
ATOM 753 N N . GLY A 1 105 ? -13.131 -4.292 13.469 1.00 91.75 105 GLY A N 1
ATOM 754 C CA . GLY A 1 105 ? -13.099 -5.696 13.077 1.00 91.75 105 GLY A CA 1
ATOM 755 C C . GLY A 1 105 ? -13.503 -5.949 11.625 1.00 91.75 105 GLY A C 1
ATOM 756 O O . GLY A 1 105 ? -13.403 -7.091 11.175 1.00 91.75 105 GLY A O 1
ATOM 757 N N . ARG A 1 106 ? -13.924 -4.929 10.859 1.00 93.19 106 ARG A N 1
ATOM 758 C CA . ARG A 1 106 ? -14.313 -5.121 9.457 1.00 93.19 106 ARG A CA 1
ATOM 759 C C . ARG A 1 106 ? -13.088 -5.388 8.592 1.00 93.19 106 ARG A C 1
ATOM 761 O O . ARG A 1 106 ? -12.132 -4.613 8.583 1.00 93.19 106 ARG A O 1
ATOM 768 N N . ALA A 1 107 ? -13.153 -6.479 7.835 1.00 94.69 107 ALA A N 1
ATOM 769 C CA . ALA A 1 107 ? -12.151 -6.846 6.848 1.00 94.69 107 ALA A CA 1
ATOM 770 C C . ALA A 1 107 ? -12.539 -6.330 5.457 1.00 94.69 107 ALA A C 1
ATOM 772 O O . ALA A 1 107 ? -13.711 -6.341 5.074 1.00 94.69 107 ALA A O 1
ATOM 773 N N . SER A 1 108 ? -11.552 -5.891 4.682 1.00 96.12 108 SER A N 1
ATOM 774 C CA . SER A 1 108 ? -11.736 -5.499 3.285 1.00 96.12 108 SER A CA 1
ATOM 775 C C . SER A 1 108 ? -10.478 -5.769 2.466 1.00 96.12 108 SER A C 1
ATOM 777 O O . SER A 1 108 ? -9.412 -6.047 3.012 1.00 96.12 108 SER A O 1
ATOM 779 N N . VAL A 1 109 ? -10.603 -5.704 1.139 1.00 97.62 109 VAL A N 1
ATOM 780 C CA . VAL A 1 109 ? -9.476 -5.887 0.221 1.00 97.62 109 VAL A CA 1
ATOM 781 C C . VAL A 1 109 ? -9.212 -4.601 -0.547 1.00 97.62 109 VAL A C 1
ATOM 783 O O . VAL A 1 109 ? -10.085 -4.088 -1.250 1.00 97.62 109 VAL A O 1
ATOM 786 N N . LEU A 1 110 ? -7.971 -4.127 -0.484 1.00 97.69 110 LEU A N 1
ATOM 787 C CA . LEU A 1 110 ? -7.472 -3.038 -1.313 1.00 97.69 110 LEU A CA 1
ATOM 788 C C . LEU A 1 110 ? -6.767 -3.630 -2.531 1.00 97.69 110 LEU A C 1
ATOM 790 O O . LEU A 1 110 ? -5.696 -4.218 -2.411 1.00 97.69 110 LEU A O 1
ATOM 794 N N . ARG A 1 111 ? -7.352 -3.487 -3.724 1.00 97.38 111 ARG A N 1
ATOM 795 C CA . ARG A 1 111 ? -6.688 -3.942 -4.957 1.00 97.38 111 ARG A CA 1
ATOM 796 C C . ARG A 1 111 ? -5.505 -3.047 -5.302 1.00 97.38 111 ARG A C 1
ATOM 798 O O . ARG A 1 111 ? -5.673 -1.846 -5.485 1.00 97.38 111 ARG A O 1
ATOM 805 N N . CYS A 1 112 ? -4.333 -3.625 -5.466 1.00 95.94 112 CYS A N 1
ATOM 806 C CA . CYS A 1 112 ? -3.139 -2.912 -5.892 1.00 95.94 112 CYS A CA 1
ATOM 807 C C . CYS A 1 112 ? -2.164 -3.904 -6.510 1.00 95.94 112 CYS A C 1
ATOM 809 O O . CYS A 1 112 ? -2.217 -5.099 -6.234 1.00 95.94 112 CYS A O 1
ATOM 811 N N . ASP A 1 113 ? -1.283 -3.405 -7.363 1.00 94.00 113 ASP A N 1
ATOM 812 C CA . ASP A 1 113 ? -0.179 -4.193 -7.897 1.00 94.00 113 ASP A CA 1
ATOM 813 C C . ASP A 1 113 ? 1.184 -3.750 -7.354 1.00 94.00 113 ASP A C 1
ATOM 815 O O . ASP A 1 113 ? 2.210 -4.338 -7.700 1.00 94.00 113 ASP A O 1
ATOM 819 N N . THR A 1 114 ? 1.159 -2.766 -6.450 1.00 95.06 114 THR A N 1
ATOM 820 C CA . THR A 1 114 ? 2.294 -2.299 -5.658 1.00 95.06 114 THR A CA 1
ATOM 821 C C . THR A 1 114 ? 1.882 -2.081 -4.204 1.00 95.06 114 THR A C 1
ATOM 823 O O . THR A 1 114 ? 0.816 -1.526 -3.926 1.00 95.06 114 THR A O 1
ATOM 826 N N . VAL A 1 115 ? 2.754 -2.430 -3.267 1.00 95.75 115 VAL A N 1
ATOM 827 C CA . VAL A 1 115 ? 2.704 -1.943 -1.890 1.00 95.75 115 VAL A CA 1
ATOM 828 C C . VAL A 1 115 ? 4.043 -1.323 -1.530 1.00 95.75 115 VAL A C 1
ATOM 830 O O . VAL A 1 115 ? 5.093 -1.876 -1.860 1.00 95.75 115 VAL A O 1
ATOM 833 N N . VAL A 1 116 ? 4.000 -0.161 -0.884 1.00 95.50 116 VAL A N 1
ATOM 834 C CA . VAL A 1 116 ? 5.191 0.516 -0.377 1.00 95.50 116 VAL A CA 1
ATOM 835 C C . VAL A 1 116 ? 5.147 0.519 1.138 1.00 95.50 116 VAL A C 1
ATOM 837 O O . VAL A 1 116 ? 4.275 1.152 1.727 1.00 95.50 116 VAL A O 1
ATOM 840 N N . LEU A 1 117 ? 6.085 -0.186 1.752 1.00 93.69 117 LEU A N 1
ATOM 841 C CA . LEU A 1 117 ? 6.244 -0.246 3.196 1.00 93.69 117 LEU A CA 1
ATOM 842 C C . LEU A 1 117 ? 7.107 0.936 3.645 1.00 93.69 117 LEU A C 1
ATOM 844 O O . LEU A 1 117 ? 8.183 1.198 3.087 1.00 93.69 117 LEU A O 1
ATOM 848 N N . THR A 1 118 ? 6.616 1.684 4.626 1.00 87.19 118 THR A N 1
ATOM 849 C CA . THR A 1 118 ? 7.342 2.797 5.230 1.00 87.19 118 THR A CA 1
ATOM 850 C C . THR A 1 118 ? 7.519 2.510 6.715 1.00 87.19 118 THR A C 1
ATOM 852 O O . THR A 1 118 ? 6.528 2.332 7.416 1.00 87.19 118 THR A O 1
ATOM 855 N N . GLY A 1 119 ? 8.767 2.459 7.182 1.00 75.25 119 GLY A N 1
ATOM 856 C CA . GLY A 1 119 ? 9.089 2.057 8.554 1.00 75.25 119 GLY A CA 1
ATOM 857 C C . GLY A 1 119 ? 9.145 0.539 8.737 1.00 75.25 119 GLY A C 1
ATOM 858 O O . GLY A 1 119 ? 9.313 -0.205 7.769 1.00 75.25 119 GLY A O 1
ATOM 859 N N . ASP A 1 120 ? 8.993 0.101 9.984 1.00 67.31 120 ASP A N 1
ATOM 860 C CA . ASP A 1 120 ? 9.234 -1.279 10.423 1.00 67.31 120 ASP A CA 1
ATOM 861 C C . ASP A 1 120 ? 7.963 -2.146 10.389 1.00 67.31 120 ASP A C 1
ATOM 863 O O . ASP A 1 120 ? 7.722 -2.947 11.288 1.00 67.31 120 ASP A O 1
ATOM 867 N N . TRP A 1 121 ? 7.107 -1.969 9.376 1.00 71.19 121 TRP A N 1
ATOM 868 C CA . TRP A 1 121 ? 5.857 -2.729 9.294 1.00 71.19 121 TRP A CA 1
ATOM 869 C C . TRP A 1 121 ? 6.119 -4.243 9.210 1.00 71.19 121 TRP A C 1
ATOM 871 O O . TRP A 1 121 ? 6.850 -4.709 8.331 1.00 71.19 121 TRP A O 1
ATOM 881 N N . VAL A 1 122 ? 5.461 -5.002 10.089 1.00 65.94 122 VAL A N 1
ATOM 882 C CA . VAL A 1 122 ? 5.436 -6.470 10.106 1.00 65.94 122 VAL A CA 1
ATOM 883 C C . VAL A 1 122 ? 3.977 -6.914 9.932 1.00 65.94 122 VAL A C 1
ATOM 885 O O . VAL A 1 122 ? 3.110 -6.349 10.596 1.00 65.94 122 VAL A O 1
ATOM 888 N N . PRO A 1 123 ? 3.671 -7.886 9.051 1.00 63.84 123 PRO A N 1
ATOM 889 C CA . PRO A 1 123 ? 2.317 -8.409 8.928 1.00 63.84 123 PRO A CA 1
ATOM 890 C C . PRO A 1 123 ? 1.841 -9.016 10.245 1.00 63.84 123 PRO A C 1
ATOM 892 O O . PRO A 1 123 ? 2.567 -9.792 10.865 1.00 63.84 123 PRO A O 1
ATOM 895 N N . ASP A 1 124 ? 0.609 -8.691 10.625 1.00 61.78 124 ASP A N 1
ATOM 896 C CA . ASP A 1 124 ? -0.074 -9.364 11.726 1.00 61.78 124 ASP A CA 1
ATOM 897 C C . ASP A 1 124 ? -0.394 -10.804 11.271 1.00 61.78 124 ASP A C 1
ATOM 899 O O . ASP A 1 124 ? -0.901 -10.994 10.161 1.00 61.78 124 ASP A O 1
ATOM 903 N N . HIS A 1 125 ? 0.011 -11.792 12.074 1.00 51.78 125 HIS A N 1
ATOM 904 C CA . HIS A 1 125 ? 0.054 -13.222 11.729 1.00 51.78 125 HIS A CA 1
ATOM 905 C C . HIS A 1 125 ? -1.311 -13.864 11.448 1.00 51.78 125 HIS A C 1
ATOM 907 O O . HIS A 1 125 ? -2.281 -13.575 12.186 1.00 51.78 125 HIS A O 1
#

Foldseek 3Di:
DPQEAALVRLQVLCVVPNAPVPDPDPPPPDPGDNFAEEEEEAQDPSSLSSLVSCVRNNHHHQAYEYLAQDRPDDNVPHHYHYNKAFADQDDDPFGQWTWIAHPVRDIDTGGTRHYYYYPDDDHDD

Secondary structure (DSSP, 8-state):
-BTEEEHHHHHHHHHHH--TTS---TT---S----SEEEEE--SHHHHHHHHHHHHTT-EEEEEE-SSSS-SS--TTS-EE-SEEEEEEE-SSB--EEEEEETTS-EEEE--SEEEE-SS-----

Sequence (125 aa):
PAGVLTTGELQRTVERFGGRKGRAGPGHVGPEYVGRRAVVVGGEPVARSAVRTLRAAGVEVAAVVTELPFPATGFEAVPLLTGTVVTELLGRGRLTGLAVRGRDGRASVLRCDTVVLTGDWVPDH

pLDDT: mean 84.56, std 15.56, range [39.31, 97.69]

Radius of gyration: 14.13 Å; chains: 1; bounding box: 31×31×42 Å